Protein AF-A0A328TRH7-F1 (afdb_monomer_lite)

InterPro domains:
  IPR019720 Plasmid stability protein, StbB [PF10784] (2-54)
  IPR038307 StbB superfamily [G3DSA:6.10.290.20] (1-72)

Secondary structure (DSSP, 8-state):
--HHHHHS-HHHHHHHHHHHHHHHHHHHTT-TTHHHHHHHH--TT--HHHHHHHHHHHS-HHHHHHHHHHHHHSPP----------TTHHHHHHHHHHHHS---

Sequence (104 aa):
MDAVLNNTPQGDRGRLQRAAMLSGFALHKIDPRIPFLLSELLTENTTFSETLQVIKAVLPAAQAERLEEIIQTAPPENIPEQHSLQAGAEDETRSNARGIFGTK

Foldseek 3Di:
DDPVLVPDDPVCSVVVVVVLVVVLVVLCVQPVCLSVVVVVQDDPPRDPVNSLVSSLVRHDPVVSVVVVVCVVPDDPDPPPPDDDDDPPVVVVVVVVVCVVVPDD

pLDDT: mean 77.35, std 15.76, range [38.88, 94.5]

Structure (mmCIF, N/CA/C/O backbone):
data_AF-A0A328TRH7-F1
#
_entry.id   AF-A0A328TRH7-F1
#
loop_
_atom_site.group_PDB
_atom_site.id
_atom_site.type_symbol
_atom_site.label_atom_id
_atom_site.label_alt_id
_atom_site.label_comp_id
_atom_site.label_asym_id
_atom_site.label_entity_id
_atom_site.label_seq_id
_atom_site.pdbx_PDB_ins_code
_atom_site.Cartn_x
_atom_site.Cartn_y
_atom_site.Cartn_z
_atom_site.occupancy
_atom_site.B_iso_or_equiv
_atom_site.auth_seq_id
_atom_site.auth_comp_id
_atom_site.auth_asym_id
_atom_site.auth_atom_id
_atom_site.pdbx_PDB_model_num
ATOM 1 N N . MET A 1 1 ? 12.715 -14.842 -8.324 1.00 51.94 1 MET A N 1
ATOM 2 C CA . MET A 1 1 ? 13.119 -13.426 -8.472 1.00 51.94 1 MET A CA 1
ATOM 3 C C . MET A 1 1 ? 12.017 -12.774 -9.282 1.00 51.94 1 MET A C 1
ATOM 5 O O . MET A 1 1 ? 11.704 -13.317 -10.332 1.00 51.94 1 MET A O 1
ATOM 9 N N . ASP A 1 2 ? 11.371 -11.745 -8.740 1.00 68.19 2 ASP A N 1
ATOM 10 C CA . ASP A 1 2 ? 10.129 -11.171 -9.277 1.00 68.19 2 ASP A CA 1
ATOM 11 C C . ASP A 1 2 ? 10.255 -10.793 -10.770 1.00 68.19 2 ASP A C 1
ATOM 13 O O . ASP A 1 2 ? 11.261 -10.205 -11.186 1.00 68.19 2 ASP A O 1
ATOM 17 N N . ALA A 1 3 ? 9.256 -11.156 -11.582 1.00 74.06 3 ALA A N 1
ATOM 18 C CA . ALA A 1 3 ? 9.235 -10.894 -13.021 1.00 74.06 3 ALA A CA 1
ATOM 19 C C . ALA A 1 3 ? 9.345 -9.391 -13.340 1.00 74.06 3 ALA A C 1
ATOM 21 O O . ALA A 1 3 ? 9.996 -9.013 -14.316 1.00 74.06 3 ALA A O 1
ATOM 22 N N . VAL A 1 4 ? 8.812 -8.525 -12.472 1.00 78.31 4 VAL A N 1
ATOM 23 C CA . VAL A 1 4 ? 8.893 -7.063 -12.599 1.00 78.31 4 VAL A CA 1
ATOM 24 C C . VAL A 1 4 ? 10.347 -6.589 -12.543 1.00 78.31 4 VAL A C 1
ATOM 26 O O . VAL A 1 4 ? 10.786 -5.786 -13.367 1.00 78.31 4 VAL A O 1
ATOM 29 N N . LEU A 1 5 ? 11.142 -7.134 -11.619 1.00 76.88 5 LEU A N 1
ATOM 30 C CA . LEU A 1 5 ? 12.564 -6.803 -11.470 1.00 76.88 5 LEU A CA 1
ATOM 31 C C . LEU A 1 5 ? 13.402 -7.254 -12.670 1.00 76.88 5 LEU A C 1
ATOM 33 O O . LEU A 1 5 ? 14.322 -6.545 -13.084 1.00 76.88 5 LEU A O 1
ATOM 37 N N . ASN A 1 6 ? 13.080 -8.416 -13.237 1.00 79.81 6 ASN A N 1
ATOM 38 C CA . ASN A 1 6 ? 13.784 -8.953 -14.401 1.00 79.81 6 ASN A CA 1
ATOM 39 C C . ASN A 1 6 ? 13.475 -8.162 -15.677 1.00 79.81 6 ASN A C 1
ATOM 41 O O . ASN A 1 6 ? 14.384 -7.918 -16.471 1.00 79.81 6 ASN A O 1
ATOM 45 N N . ASN A 1 7 ? 12.233 -7.697 -15.822 1.00 83.56 7 ASN A N 1
ATOM 46 C CA . ASN A 1 7 ? 11.784 -6.896 -16.961 1.00 83.56 7 ASN A CA 1
ATOM 47 C C . ASN A 1 7 ? 12.179 -5.412 -16.855 1.00 83.56 7 ASN A C 1
ATOM 49 O O . ASN A 1 7 ? 12.080 -4.673 -17.831 1.00 83.56 7 ASN A O 1
ATOM 53 N N . THR A 1 8 ? 12.665 -4.966 -15.692 1.00 83.50 8 THR A N 1
ATOM 54 C CA . THR A 1 8 ? 13.139 -3.590 -15.496 1.00 83.50 8 THR A CA 1
ATOM 55 C C . THR A 1 8 ? 14.541 -3.402 -16.101 1.00 83.50 8 THR A C 1
ATOM 57 O O . THR A 1 8 ? 15.444 -4.201 -15.796 1.00 83.50 8 THR A O 1
ATOM 60 N N . PRO A 1 9 ? 14.777 -2.340 -16.904 1.00 87.56 9 PRO A N 1
ATOM 61 C CA . PRO A 1 9 ? 16.101 -1.991 -17.416 1.00 87.56 9 PRO A CA 1
ATOM 62 C C . PRO A 1 9 ? 17.146 -1.927 -16.301 1.00 87.56 9 PRO A C 1
ATOM 64 O O . PRO A 1 9 ? 16.881 -1.408 -15.217 1.00 87.56 9 PRO A O 1
ATOM 67 N N . GLN A 1 10 ? 18.352 -2.440 -16.555 1.00 80.06 10 GLN A N 1
ATOM 68 C CA . GLN A 1 10 ? 19.368 -2.628 -15.512 1.00 80.06 10 GLN A CA 1
ATOM 69 C C . GLN A 1 10 ? 19.692 -1.338 -14.733 1.00 80.06 10 GLN A C 1
ATOM 71 O O . GLN A 1 10 ? 19.865 -1.400 -13.516 1.00 80.06 10 GLN A O 1
ATOM 76 N N . GLY A 1 11 ? 19.714 -0.180 -15.406 1.00 85.25 11 GLY A N 1
ATOM 77 C CA . GLY A 1 11 ? 19.953 1.126 -14.778 1.00 85.25 11 GLY A CA 1
ATOM 78 C C . GLY A 1 11 ? 18.849 1.585 -13.815 1.00 85.25 11 GLY A C 1
ATOM 79 O O . GLY A 1 11 ? 19.127 2.333 -12.881 1.00 85.25 11 GLY A O 1
ATOM 80 N N . ASP A 1 12 ? 17.621 1.089 -13.978 1.00 87.12 12 ASP A N 1
ATOM 81 C CA . ASP A 1 12 ? 16.460 1.497 -13.180 1.00 87.12 12 ASP A CA 1
ATOM 82 C C . ASP A 1 12 ? 16.123 0.523 -12.046 1.00 87.12 12 ASP A C 1
ATOM 84 O O . ASP A 1 12 ? 15.384 0.876 -11.126 1.00 87.12 12 ASP A O 1
ATOM 88 N N . ARG A 1 13 ? 16.711 -0.681 -12.034 1.00 88.56 13 ARG A N 1
ATOM 89 C CA . ARG A 1 13 ? 16.450 -1.698 -10.997 1.00 88.56 13 ARG A CA 1
ATOM 90 C C . ARG A 1 13 ? 16.714 -1.181 -9.586 1.00 88.56 13 ARG A C 1
ATOM 92 O O . ARG A 1 13 ? 15.893 -1.387 -8.699 1.00 88.56 13 ARG A O 1
ATOM 99 N N . GLY A 1 14 ? 17.823 -0.468 -9.380 1.00 89.69 14 GLY A N 1
ATOM 100 C CA . GLY A 1 14 ? 18.147 0.115 -8.073 1.00 89.69 14 GLY A CA 1
ATOM 101 C C . GLY A 1 14 ? 17.135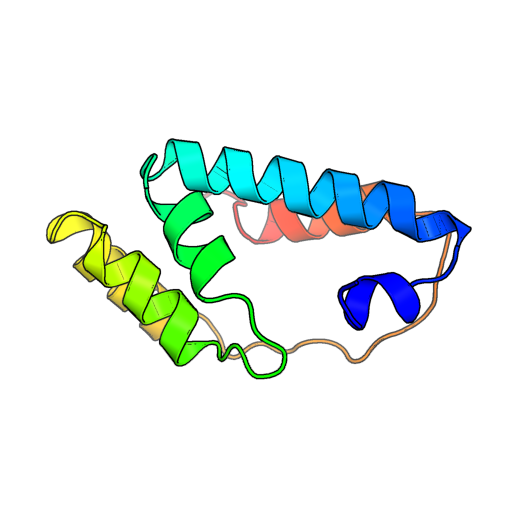 1.180 -7.634 1.00 89.69 14 GLY A C 1
ATOM 102 O O . GLY A 1 14 ? 16.783 1.259 -6.456 1.00 89.69 14 GLY A O 1
ATOM 103 N N . ARG A 1 15 ? 16.606 1.960 -8.586 1.00 88.94 15 ARG A N 1
ATOM 104 C CA . ARG A 1 15 ? 15.556 2.957 -8.327 1.00 88.94 15 AR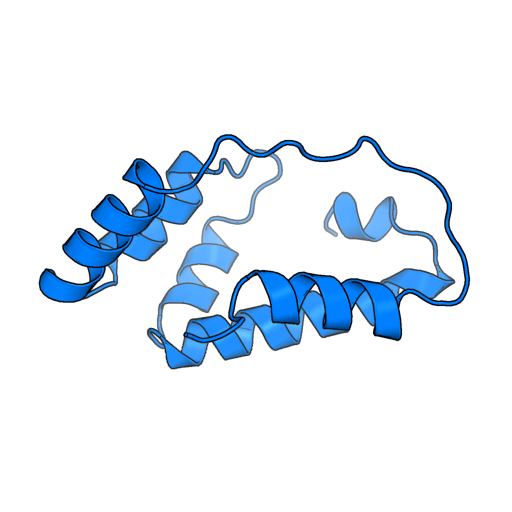G A CA 1
ATOM 105 C C . ARG A 1 15 ? 14.244 2.276 -7.946 1.00 88.94 15 ARG A C 1
ATOM 107 O O . ARG A 1 15 ? 13.641 2.661 -6.947 1.00 88.94 15 ARG A O 1
ATOM 114 N N . LEU A 1 16 ? 13.855 1.232 -8.681 1.00 89.88 16 LEU A N 1
ATOM 115 C CA . LEU A 1 16 ? 12.665 0.431 -8.395 1.00 89.88 16 LEU A CA 1
ATOM 116 C C . LEU A 1 16 ? 12.738 -0.219 -7.007 1.00 89.88 16 LEU A C 1
ATOM 118 O O . LEU A 1 16 ? 11.805 -0.093 -6.221 1.00 89.88 16 LEU A O 1
ATOM 122 N N . GLN A 1 17 ? 13.861 -0.857 -6.669 1.00 90.38 17 GLN A N 1
ATOM 123 C CA . GLN A 1 17 ? 14.055 -1.486 -5.357 1.00 90.38 17 GLN A CA 1
ATOM 124 C C . GLN A 1 17 ? 13.963 -0.470 -4.218 1.00 90.38 17 GLN A C 1
ATOM 126 O O . GLN A 1 17 ? 13.310 -0.725 -3.205 1.00 90.38 17 GLN A O 1
ATOM 131 N N . ARG A 1 18 ? 14.570 0.711 -4.393 1.00 92.12 18 ARG A N 1
ATOM 132 C CA . ARG A 1 18 ? 14.475 1.797 -3.414 1.00 92.12 18 ARG A CA 1
ATOM 133 C C . ARG A 1 18 ? 13.034 2.278 -3.247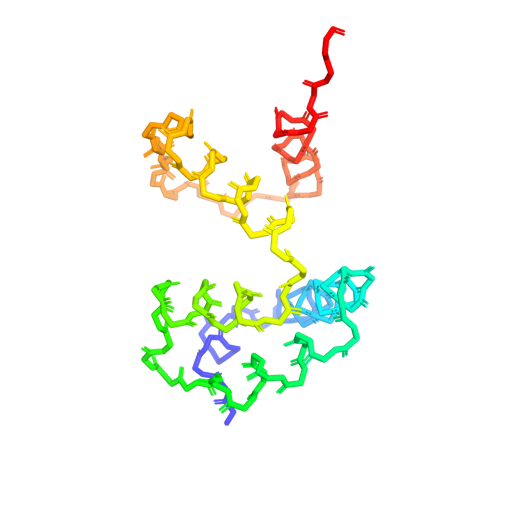 1.00 92.12 18 ARG A C 1
ATOM 135 O O . ARG A 1 18 ? 12.603 2.482 -2.116 1.00 92.12 18 ARG A O 1
ATOM 142 N N . ALA A 1 19 ? 12.295 2.454 -4.342 1.00 91.88 19 ALA A N 1
ATOM 143 C CA . ALA A 1 19 ? 10.892 2.854 -4.296 1.00 91.88 19 ALA A CA 1
ATOM 144 C C . ALA A 1 19 ? 10.030 1.804 -3.578 1.00 91.88 19 ALA A C 1
ATOM 146 O O . ALA A 1 19 ? 9.290 2.155 -2.660 1.00 91.88 19 ALA A O 1
ATOM 147 N N . ALA A 1 20 ? 10.198 0.521 -3.914 1.00 91.19 20 ALA A N 1
ATOM 148 C CA . ALA A 1 20 ? 9.507 -0.583 -3.253 1.00 91.19 20 ALA A CA 1
ATOM 149 C C . ALA A 1 20 ? 9.779 -0.589 -1.737 1.00 91.19 20 ALA A C 1
ATOM 151 O O . ALA A 1 20 ? 8.843 -0.596 -0.939 1.00 91.19 20 ALA A O 1
ATOM 152 N N . MET A 1 21 ? 11.042 -0.457 -1.321 1.00 92.56 21 MET A N 1
ATOM 153 C CA . MET A 1 21 ? 11.420 -0.393 0.096 1.00 92.56 21 MET A CA 1
ATOM 154 C C . MET A 1 21 ? 10.802 0.814 0.822 1.00 92.56 21 MET A C 1
ATOM 156 O O . MET A 1 21 ? 10.221 0.665 1.897 1.00 92.56 21 MET A O 1
ATOM 160 N N . LEU A 1 22 ? 10.895 2.014 0.239 1.00 94.50 22 LEU A N 1
ATOM 161 C CA . LEU A 1 22 ? 10.334 3.228 0.839 1.00 94.50 22 LEU A CA 1
ATOM 162 C C . LEU A 1 22 ? 8.805 3.176 0.926 1.00 94.50 22 LEU A C 1
ATOM 164 O O . LEU A 1 22 ? 8.244 3.631 1.922 1.00 94.50 22 LEU A O 1
ATOM 168 N N . SER A 1 23 ? 8.137 2.594 -0.073 1.00 92.25 23 SER A N 1
ATOM 169 C CA . SER A 1 23 ? 6.688 2.382 -0.045 1.00 92.25 23 SER A CA 1
ATOM 170 C C . SER A 1 23 ? 6.282 1.425 1.079 1.00 92.25 23 SER A C 1
ATOM 172 O O . SER A 1 23 ? 5.369 1.739 1.840 1.00 92.25 23 SER A O 1
ATOM 174 N N . GLY A 1 24 ? 7.036 0.339 1.287 1.00 92.81 24 GLY A N 1
ATOM 175 C CA . GLY A 1 24 ? 6.849 -0.559 2.425 1.00 92.81 24 GLY A CA 1
ATOM 176 C C . GLY A 1 24 ? 6.962 0.173 3.765 1.00 92.81 24 GLY A C 1
ATOM 177 O O . GLY A 1 24 ? 6.117 -0.009 4.637 1.00 92.81 24 GLY A O 1
ATOM 178 N N . PHE A 1 25 ? 7.935 1.077 3.922 1.00 94.38 25 PHE A N 1
ATOM 179 C CA . PHE A 1 25 ? 8.031 1.904 5.132 1.00 94.38 25 PHE A CA 1
ATOM 180 C C . PHE A 1 25 ? 6.899 2.921 5.277 1.00 94.38 25 PHE A C 1
ATOM 182 O O . PHE A 1 25 ? 6.470 3.192 6.398 1.00 94.38 25 PHE A O 1
ATOM 189 N N . ALA A 1 26 ? 6.409 3.495 4.180 1.00 93.38 26 ALA A N 1
ATOM 190 C CA . ALA A 1 26 ? 5.248 4.375 4.224 1.00 93.38 26 ALA A CA 1
ATOM 191 C C . ALA A 1 26 ? 4.003 3.612 4.703 1.00 93.38 26 ALA A C 1
ATOM 193 O O . ALA A 1 26 ? 3.312 4.085 5.602 1.00 93.38 26 ALA A O 1
ATOM 194 N N . LEU A 1 27 ? 3.777 2.401 4.186 1.00 91.62 27 LEU A N 1
ATOM 195 C CA . LEU A 1 27 ? 2.696 1.515 4.624 1.00 91.62 27 LEU A CA 1
ATOM 196 C C . LEU A 1 27 ? 2.862 1.078 6.085 1.00 91.62 27 LEU A C 1
ATOM 198 O O . LEU A 1 27 ? 1.887 1.051 6.829 1.00 91.62 27 LEU A O 1
ATOM 202 N N . HIS A 1 28 ? 4.098 0.831 6.529 1.00 92.00 28 HIS A N 1
ATOM 203 C CA . HIS A 1 28 ? 4.401 0.505 7.925 1.00 92.00 28 HIS A CA 1
ATOM 204 C C . HIS A 1 28 ? 3.983 1.616 8.902 1.00 92.00 28 HIS A C 1
ATOM 206 O O . HIS A 1 28 ? 3.620 1.331 10.040 1.00 92.00 28 HIS A O 1
ATOM 212 N N . LYS A 1 29 ? 4.022 2.888 8.474 1.00 91.38 29 LYS A N 1
ATOM 213 C CA . LYS A 1 29 ? 3.549 4.022 9.289 1.00 91.38 29 LYS A CA 1
ATOM 214 C C . LYS A 1 29 ? 2.027 4.067 9.434 1.00 91.38 29 LYS A C 1
ATOM 216 O O . LYS A 1 29 ? 1.552 4.726 10.354 1.00 91.38 29 LYS A O 1
ATOM 221 N N . ILE A 1 30 ? 1.286 3.422 8.532 1.00 89.69 30 ILE A N 1
ATOM 222 C CA . ILE A 1 30 ? -0.175 3.311 8.608 1.00 89.69 30 ILE A CA 1
ATOM 223 C C . ILE A 1 30 ? -0.534 2.202 9.601 1.00 89.69 30 ILE A C 1
ATOM 225 O O . ILE A 1 30 ? -1.210 2.460 10.592 1.00 89.69 30 ILE A O 1
ATOM 229 N N . ASP A 1 31 ? -0.026 0.991 9.367 1.00 91.00 31 ASP A N 1
ATOM 230 C CA . ASP A 1 31 ? -0.071 -0.117 10.322 1.00 91.00 31 ASP A CA 1
ATOM 231 C C . ASP A 1 31 ? 1.160 -1.017 10.109 1.00 91.00 31 ASP A C 1
ATOM 233 O O . ASP A 1 31 ? 1.479 -1.375 8.966 1.00 91.00 31 ASP A O 1
ATOM 237 N N . PRO A 1 32 ? 1.859 -1.418 11.186 1.00 91.75 32 PRO A N 1
ATOM 238 C CA . PRO A 1 32 ? 3.107 -2.163 11.081 1.00 91.75 32 PRO A CA 1
ATOM 239 C C . PRO A 1 32 ? 2.965 -3.541 10.419 1.00 91.75 32 PRO A C 1
ATOM 241 O O . PRO A 1 32 ? 3.965 -4.076 9.941 1.00 91.75 32 PRO A O 1
ATOM 244 N N . ARG A 1 33 ? 1.758 -4.119 10.378 1.00 93.12 33 ARG A N 1
ATOM 245 C CA . ARG A 1 33 ? 1.474 -5.454 9.826 1.00 93.12 33 ARG A CA 1
ATOM 246 C C . ARG A 1 33 ? 1.303 -5.448 8.307 1.00 93.12 33 ARG A C 1
ATOM 248 O O . ARG A 1 33 ? 1.572 -6.468 7.677 1.00 93.12 33 ARG A O 1
ATOM 255 N N . ILE A 1 34 ? 0.886 -4.322 7.714 1.00 92.88 34 ILE A N 1
ATOM 256 C CA . ILE A 1 34 ? 0.554 -4.226 6.279 1.00 92.88 34 ILE A CA 1
ATOM 257 C C . ILE A 1 34 ? 1.705 -4.695 5.374 1.00 92.88 34 ILE A C 1
ATOM 259 O O . ILE A 1 34 ? 1.446 -5.532 4.510 1.00 92.88 34 ILE A O 1
ATOM 263 N N . PRO A 1 35 ? 2.964 -4.237 5.544 1.00 92.75 35 PRO A N 1
ATOM 264 C CA . PRO A 1 35 ? 4.046 -4.633 4.642 1.00 92.75 35 PRO A CA 1
ATOM 265 C C . PRO A 1 35 ? 4.306 -6.141 4.643 1.00 92.75 35 PRO A C 1
ATOM 267 O O . PRO A 1 35 ? 4.563 -6.706 3.587 1.00 92.75 35 PRO A O 1
ATOM 270 N N . PHE A 1 36 ? 4.197 -6.785 5.809 1.00 91.56 36 PHE A N 1
ATOM 271 C CA . PHE A 1 36 ? 4.399 -8.227 5.950 1.00 91.56 36 PHE A CA 1
ATOM 272 C C . PHE A 1 36 ? 3.261 -9.024 5.305 1.00 91.56 36 PHE A C 1
ATOM 274 O O . PHE A 1 36 ? 3.501 -10.000 4.606 1.00 91.56 36 PHE A O 1
ATOM 281 N N . LEU A 1 37 ? 2.011 -8.594 5.492 1.00 91.50 37 LEU A N 1
ATOM 282 C CA . LEU A 1 37 ? 0.863 -9.267 4.879 1.00 91.50 37 LEU A CA 1
ATOM 283 C C . LEU A 1 37 ? 0.868 -9.123 3.355 1.00 91.50 37 LEU A C 1
ATOM 285 O O . LEU A 1 37 ? 0.601 -10.088 2.644 1.00 91.50 37 LEU A O 1
ATOM 289 N N . LEU A 1 38 ? 1.214 -7.938 2.850 1.00 90.44 38 LEU A N 1
ATOM 290 C CA . LEU A 1 38 ? 1.343 -7.717 1.413 1.00 90.44 38 LEU A CA 1
ATOM 291 C C . LEU A 1 38 ? 2.518 -8.493 0.813 1.00 90.44 38 LEU A C 1
ATOM 293 O O . LEU A 1 38 ? 2.393 -8.956 -0.314 1.00 90.44 38 LEU A O 1
ATOM 297 N N . SER A 1 39 ? 3.628 -8.676 1.539 1.00 90.06 39 SER A N 1
ATOM 298 C CA . SER A 1 39 ? 4.738 -9.496 1.040 1.00 90.06 39 SER A CA 1
ATOM 299 C C . SER A 1 39 ? 4.392 -10.981 0.947 1.00 90.06 39 SER A C 1
ATOM 301 O O . SER A 1 39 ? 4.867 -11.635 0.028 1.00 90.06 39 SER A O 1
ATOM 303 N N . GLU A 1 40 ? 3.554 -11.504 1.848 1.00 88.44 40 GLU A N 1
ATOM 304 C CA . GLU A 1 40 ? 3.055 -12.888 1.759 1.00 88.44 40 GLU A CA 1
ATOM 305 C C . GLU A 1 40 ? 2.025 -13.058 0.632 1.00 88.44 40 GLU A C 1
ATOM 307 O O . GLU A 1 40 ? 1.965 -14.105 -0.007 1.00 88.44 40 GLU A O 1
ATOM 312 N N . LEU A 1 41 ? 1.221 -12.021 0.367 1.00 86.88 41 LEU A N 1
ATOM 313 C CA . LEU A 1 41 ? 0.259 -12.008 -0.737 1.00 86.88 41 LEU A CA 1
ATOM 314 C C . LEU A 1 41 ? 0.937 -11.838 -2.108 1.00 86.88 41 LEU A C 1
ATOM 316 O O . LEU A 1 41 ? 0.345 -12.211 -3.122 1.00 86.88 41 LEU A O 1
ATOM 320 N N . LEU A 1 42 ? 2.149 -11.269 -2.147 1.00 82.44 42 LEU A N 1
ATOM 321 C CA . LEU A 1 42 ? 2.859 -10.920 -3.376 1.00 82.44 42 LEU A CA 1
ATOM 322 C C . LEU A 1 42 ? 3.196 -12.172 -4.197 1.00 82.44 42 LEU A C 1
ATOM 324 O O . LEU A 1 42 ? 4.230 -12.819 -4.037 1.00 82.44 42 LEU A O 1
ATOM 328 N N . THR A 1 43 ? 2.299 -12.475 -5.122 1.00 81.50 43 THR A N 1
ATOM 329 C CA . THR A 1 43 ? 2.405 -13.518 -6.139 1.00 81.50 43 THR A CA 1
ATOM 330 C C . THR A 1 43 ? 2.299 -12.897 -7.534 1.00 81.50 43 THR A C 1
ATOM 332 O O . THR A 1 43 ? 1.940 -11.726 -7.682 1.00 81.50 43 THR A O 1
ATOM 335 N N . GLU A 1 44 ? 2.567 -13.681 -8.583 1.00 69.56 44 GLU A N 1
ATOM 336 C CA . GLU A 1 44 ? 2.512 -13.217 -9.982 1.00 69.56 44 GLU A CA 1
ATOM 337 C C . GLU A 1 44 ? 1.132 -12.677 -10.406 1.00 69.56 44 GLU A C 1
ATOM 339 O O . GLU A 1 44 ? 1.050 -11.904 -11.355 1.00 69.56 44 GLU A O 1
ATOM 344 N N . ASN A 1 45 ? 0.063 -13.037 -9.685 1.00 75.06 45 ASN A N 1
ATOM 345 C CA . ASN A 1 45 ? -1.318 -12.658 -9.995 1.00 75.06 45 ASN A CA 1
ATOM 346 C C . ASN A 1 45 ? -1.950 -11.742 -8.939 1.00 75.06 45 ASN A C 1
ATOM 348 O O . ASN A 1 45 ? -3.172 -11.664 -8.864 1.00 75.06 45 ASN A O 1
ATOM 352 N N . THR A 1 46 ? -1.144 -11.072 -8.113 1.00 81.06 46 THR A N 1
ATOM 353 C CA . THR A 1 46 ? -1.661 -10.199 -7.049 1.00 81.06 46 THR A CA 1
ATOM 354 C C . THR A 1 46 ? -2.593 -9.134 -7.628 1.00 81.06 46 THR A C 1
ATOM 356 O O . THR A 1 46 ? -2.165 -8.283 -8.410 1.00 81.06 46 THR A O 1
ATOM 359 N N . THR A 1 47 ? -3.869 -9.162 -7.240 1.00 86.31 47 THR A N 1
ATOM 360 C CA . THR A 1 47 ? -4.874 -8.238 -7.777 1.00 86.31 47 THR A CA 1
ATOM 361 C C . THR A 1 47 ? -5.072 -7.007 -6.897 1.00 86.31 47 THR A C 1
ATOM 363 O O . THR A 1 47 ? -4.885 -7.020 -5.677 1.00 86.31 47 THR A O 1
ATOM 366 N N . PHE A 1 48 ? -5.548 -5.923 -7.513 1.00 85.56 48 PHE A N 1
ATOM 367 C CA . PHE A 1 48 ? -5.977 -4.719 -6.799 1.00 85.56 48 PHE A CA 1
ATOM 368 C C . PHE A 1 48 ? -6.998 -5.027 -5.689 1.00 85.56 48 PHE A C 1
ATOM 370 O O . PHE A 1 48 ? -6.871 -4.527 -4.574 1.00 85.56 48 PHE A O 1
ATOM 377 N N . SER A 1 49 ? -7.971 -5.905 -5.959 1.00 86.06 49 SER A N 1
ATOM 378 C CA . SER A 1 49 ? -8.997 -6.271 -4.974 1.00 86.06 49 SER A CA 1
ATOM 379 C C . SER A 1 49 ? -8.394 -6.953 -3.746 1.00 86.06 49 SER A C 1
ATOM 381 O O . SER A 1 49 ? -8.735 -6.596 -2.620 1.00 86.06 49 SER A O 1
ATOM 383 N N . GLU A 1 50 ? -7.481 -7.907 -3.944 1.00 87.00 50 GLU A N 1
ATOM 384 C CA . GLU A 1 50 ? -6.844 -8.632 -2.839 1.00 87.00 50 GLU A CA 1
ATOM 385 C C . GLU A 1 50 ? -5.963 -7.705 -1.995 1.00 87.00 50 GLU A C 1
ATOM 387 O O . GLU A 1 50 ? -6.049 -7.726 -0.766 1.00 87.00 50 GLU A O 1
ATOM 392 N N . THR A 1 51 ? -5.173 -6.834 -2.634 1.00 89.56 51 THR A N 1
ATOM 393 C CA . THR A 1 51 ? -4.338 -5.863 -1.904 1.00 89.56 51 THR A CA 1
ATOM 394 C C . THR A 1 51 ? -5.176 -4.907 -1.055 1.00 89.56 51 THR A C 1
ATOM 396 O O . THR A 1 51 ? -4.875 -4.712 0.125 1.00 89.56 51 THR A O 1
ATOM 399 N N . LEU A 1 52 ? -6.265 -4.354 -1.604 1.00 89.31 52 LEU A N 1
ATOM 400 C CA . LEU A 1 52 ? -7.160 -3.480 -0.848 1.00 89.31 52 LEU A CA 1
ATOM 401 C C . LEU A 1 52 ? -7.876 -4.211 0.283 1.00 89.31 52 LEU A C 1
ATOM 403 O O . LEU A 1 52 ? -8.059 -3.635 1.354 1.00 89.31 52 LEU A O 1
ATOM 407 N N . GLN A 1 53 ? -8.278 -5.462 0.073 1.00 89.00 53 GLN A N 1
ATOM 408 C CA . GLN A 1 53 ? -8.938 -6.251 1.105 1.00 89.00 53 GLN A CA 1
ATOM 409 C C . GLN A 1 53 ? -7.999 -6.539 2.282 1.00 89.00 53 GLN A C 1
ATOM 411 O O . GLN A 1 53 ? -8.420 -6.410 3.432 1.00 89.00 53 GLN A O 1
ATOM 416 N N . VAL A 1 54 ? -6.723 -6.842 2.017 1.00 90.00 54 VAL A N 1
ATOM 417 C CA . VAL A 1 54 ? -5.703 -6.983 3.068 1.00 90.00 54 VAL A CA 1
ATOM 418 C C . VAL A 1 54 ? -5.525 -5.677 3.832 1.00 90.00 54 VAL A C 1
ATOM 420 O O . VAL A 1 54 ? -5.542 -5.686 5.060 1.00 90.00 54 VAL A O 1
ATOM 423 N N . ILE A 1 55 ? -5.409 -4.546 3.131 1.00 90.00 55 ILE A N 1
ATOM 424 C CA . ILE A 1 55 ? -5.268 -3.239 3.783 1.00 90.00 55 ILE A CA 1
ATOM 425 C C . ILE A 1 55 ? -6.497 -2.956 4.661 1.00 90.00 55 ILE A C 1
ATOM 427 O O . ILE A 1 55 ? -6.344 -2.692 5.852 1.00 90.00 55 ILE A O 1
ATOM 431 N N . LYS A 1 56 ? -7.717 -3.104 4.129 1.00 88.88 56 LYS A N 1
ATOM 432 C CA . LYS A 1 56 ? -8.970 -2.911 4.880 1.00 88.88 56 LYS A CA 1
ATOM 433 C C . LYS A 1 56 ? -9.067 -3.787 6.127 1.00 88.88 56 LYS A C 1
ATOM 435 O O . LYS A 1 56 ? -9.495 -3.298 7.164 1.00 88.88 56 LYS A O 1
ATOM 440 N N . ALA A 1 57 ? -8.664 -5.055 6.041 1.00 88.00 57 ALA A N 1
ATOM 441 C CA . ALA A 1 57 ? -8.751 -6.000 7.157 1.00 88.00 57 ALA A CA 1
ATOM 442 C C . ALA A 1 57 ? -7.860 -5.618 8.351 1.00 88.00 57 ALA A C 1
ATOM 444 O O . ALA A 1 57 ? -8.101 -6.049 9.479 1.00 88.00 57 ALA A O 1
ATOM 445 N N . VAL A 1 58 ? -6.811 -4.836 8.103 1.00 89.88 58 VAL A N 1
ATOM 446 C CA . VAL A 1 58 ? -5.823 -4.441 9.109 1.00 89.88 58 VAL A CA 1
ATOM 447 C C . VAL A 1 58 ? -6.164 -3.078 9.718 1.00 89.88 58 VAL A C 1
ATOM 449 O O . VAL A 1 58 ? -5.854 -2.838 10.887 1.00 89.88 58 VAL A O 1
ATOM 452 N N . LEU A 1 59 ? -6.824 -2.206 8.950 1.00 87.88 59 LEU A N 1
ATOM 453 C CA . LEU A 1 59 ? -7.196 -0.862 9.378 1.00 87.88 59 LEU A CA 1
ATOM 454 C C . LEU A 1 59 ? -8.309 -0.865 10.447 1.00 87.88 59 LEU A C 1
ATOM 456 O O . LEU A 1 59 ? -9.224 -1.688 10.406 1.00 87.88 59 LEU A O 1
ATOM 460 N N . PRO A 1 60 ? -8.302 0.105 11.379 1.00 86.62 60 PRO A N 1
ATOM 461 C CA . PRO A 1 60 ? -9.450 0.375 12.244 1.00 86.62 60 PRO A CA 1
ATOM 462 C C . PRO A 1 60 ? -10.700 0.754 11.435 1.00 86.62 60 PRO A C 1
ATOM 464 O O . PRO A 1 60 ? -10.583 1.406 10.398 1.00 86.62 60 PRO A O 1
ATOM 467 N N . ALA A 1 61 ? -11.897 0.452 11.954 1.00 81.69 61 ALA A N 1
ATOM 468 C CA . ALA A 1 61 ? -13.176 0.682 11.263 1.00 81.69 61 ALA A CA 1
ATOM 469 C C . ALA A 1 61 ? -13.326 2.107 10.687 1.00 81.69 61 ALA A C 1
ATOM 471 O O . ALA A 1 61 ? -13.597 2.266 9.503 1.00 81.69 61 ALA A O 1
ATOM 472 N N . ALA A 1 62 ? -13.014 3.139 11.478 1.00 81.69 62 ALA A N 1
ATOM 473 C CA . ALA A 1 62 ? -13.086 4.536 11.034 1.00 81.69 62 ALA A CA 1
ATOM 474 C C . ALA A 1 62 ? -12.134 4.875 9.864 1.00 81.69 62 ALA A C 1
ATOM 476 O O . ALA A 1 62 ? -12.384 5.800 9.094 1.00 81.69 62 ALA A O 1
ATOM 477 N N . GLN A 1 63 ? -11.012 4.161 9.734 1.00 84.56 63 GLN A N 1
ATOM 478 C CA . GLN A 1 63 ? -10.073 4.343 8.622 1.00 84.56 63 GLN A CA 1
ATOM 479 C C . GLN A 1 63 ? -10.479 3.510 7.402 1.00 84.56 63 GLN A C 1
ATOM 481 O O . GLN A 1 63 ? -10.265 3.950 6.275 1.00 84.56 63 GLN A O 1
ATOM 486 N N . ALA A 1 64 ? -11.090 2.343 7.618 1.00 83.69 64 ALA A N 1
ATOM 487 C CA . ALA A 1 64 ? -11.650 1.520 6.552 1.00 83.69 64 ALA A CA 1
ATOM 488 C C . ALA A 1 64 ? -12.831 2.219 5.853 1.00 83.69 64 ALA A C 1
ATOM 490 O O . ALA A 1 64 ? -12.864 2.254 4.626 1.00 83.69 64 ALA A O 1
ATOM 491 N N . GLU A 1 65 ? -13.730 2.855 6.610 1.00 84.31 65 GLU A N 1
ATOM 492 C CA . GLU A 1 65 ? -14.830 3.673 6.068 1.00 84.31 65 GLU A CA 1
ATOM 493 C C . GLU A 1 65 ? -14.296 4.839 5.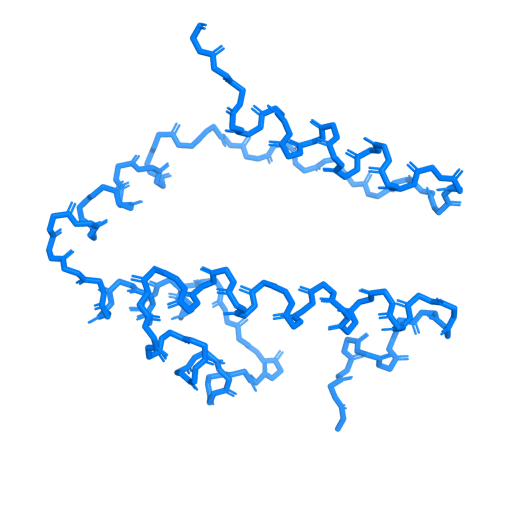225 1.00 84.31 65 GLU A C 1
ATOM 495 O O . GLU A 1 65 ? -14.707 5.037 4.083 1.00 84.31 65 GLU A O 1
ATOM 500 N N . ARG A 1 66 ? -13.283 5.555 5.731 1.00 84.94 66 ARG A N 1
ATOM 501 C CA . ARG A 1 66 ? -12.624 6.630 4.975 1.00 84.94 66 ARG A CA 1
ATOM 502 C C . ARG A 1 66 ? -11.980 6.125 3.680 1.00 84.94 66 ARG A C 1
ATOM 504 O O . ARG A 1 66 ? -12.007 6.826 2.672 1.00 84.94 66 ARG A O 1
ATOM 511 N N . LEU A 1 67 ? -11.376 4.936 3.689 1.00 84.06 67 LEU A N 1
ATOM 512 C CA . LEU A 1 67 ? -10.807 4.337 2.480 1.00 84.06 67 LEU A CA 1
ATOM 513 C C . LEU A 1 67 ? -11.897 4.064 1.431 1.00 84.06 67 LEU A C 1
ATOM 515 O O . LEU A 1 67 ? -11.664 4.265 0.243 1.00 84.06 67 LEU A O 1
ATOM 519 N N . GLU A 1 68 ? -13.088 3.646 1.855 1.00 83.75 68 GLU A N 1
ATOM 520 C CA . GLU A 1 68 ? -14.229 3.434 0.959 1.00 83.75 68 GLU A CA 1
ATOM 521 C C . GLU A 1 68 ? -14.751 4.733 0.353 1.00 83.75 68 GLU A C 1
ATOM 523 O O . GLU A 1 68 ? -14.981 4.781 -0.855 1.00 83.75 68 GLU A O 1
ATOM 528 N N . GLU A 1 69 ? -14.856 5.796 1.152 1.00 85.06 69 GLU A N 1
ATOM 529 C CA . GLU A 1 69 ? -15.207 7.131 0.657 1.00 85.06 69 GLU A CA 1
ATOM 530 C C . GLU A 1 69 ? -14.203 7.620 -0.395 1.00 85.06 69 GLU A C 1
ATOM 532 O O . GLU A 1 69 ? -14.600 8.122 -1.448 1.00 85.06 69 GLU A O 1
ATOM 537 N N . ILE A 1 70 ? -12.900 7.431 -0.158 1.00 84.12 70 ILE A N 1
ATOM 538 C CA . ILE A 1 70 ? -11.849 7.825 -1.108 1.00 84.12 70 ILE A CA 1
ATOM 539 C C . ILE A 1 70 ? -11.992 7.062 -2.430 1.00 84.12 70 ILE A C 1
ATOM 541 O O . ILE A 1 70 ? -11.914 7.669 -3.493 1.00 84.12 70 ILE A O 1
ATOM 545 N N . ILE A 1 71 ? -12.238 5.750 -2.381 1.00 82.75 71 ILE A N 1
ATOM 546 C CA . ILE A 1 71 ? -12.399 4.925 -3.589 1.00 82.75 71 ILE A CA 1
ATOM 547 C C . ILE A 1 71 ? -13.642 5.349 -4.386 1.00 82.75 71 ILE A C 1
ATOM 549 O O . ILE A 1 71 ? -13.595 5.392 -5.611 1.00 82.75 71 ILE A O 1
ATOM 553 N N . GLN A 1 72 ? -14.746 5.678 -3.711 1.00 81.62 72 GLN A N 1
ATOM 554 C CA . GLN A 1 72 ? -16.000 6.080 -4.364 1.00 81.62 72 GLN A CA 1
ATOM 555 C C . GLN A 1 72 ? -15.963 7.497 -4.947 1.00 81.62 72 GLN A C 1
ATOM 557 O O . GLN A 1 72 ? -16.693 7.793 -5.891 1.00 81.62 72 GLN A O 1
ATOM 562 N N . THR A 1 73 ? -15.146 8.380 -4.372 1.00 77.94 73 THR A N 1
ATOM 563 C CA . THR A 1 73 ? -15.038 9.788 -4.786 1.00 77.94 73 THR A CA 1
ATOM 564 C C . THR A 1 73 ? -13.858 10.056 -5.716 1.00 77.94 73 THR A C 1
ATOM 566 O O . THR A 1 73 ? -13.746 11.161 -6.253 1.00 77.94 73 THR A O 1
ATOM 569 N N . ALA A 1 74 ? -12.995 9.061 -5.940 1.00 69.50 74 ALA A N 1
ATOM 570 C CA . ALA A 1 74 ? -11.897 9.164 -6.884 1.00 69.50 74 ALA A CA 1
ATOM 571 C C . ALA A 1 74 ? -12.439 9.387 -8.313 1.00 69.50 74 ALA A C 1
ATOM 573 O O . ALA A 1 74 ? -13.273 8.606 -8.783 1.00 69.50 74 ALA A O 1
ATOM 574 N N . PRO A 1 75 ? -11.996 10.441 -9.025 1.00 64.00 75 PRO A N 1
ATOM 575 C CA . PRO A 1 75 ? -12.339 10.614 -10.430 1.00 64.00 75 PRO A CA 1
ATOM 576 C C . PRO A 1 75 ? -11.812 9.420 -11.247 1.00 64.00 75 PRO A C 1
ATOM 578 O O . PRO A 1 75 ? -10.777 8.856 -10.886 1.00 64.00 75 PRO A O 1
ATOM 581 N N . PRO A 1 76 ? -12.487 9.029 -12.345 1.00 57.56 76 PRO A N 1
ATOM 582 C CA . PRO A 1 76 ? -12.007 7.954 -13.206 1.00 57.56 76 PRO A CA 1
ATOM 583 C C . PRO A 1 76 ? -10.591 8.287 -13.691 1.00 57.56 76 PRO A C 1
ATOM 585 O O . PRO A 1 76 ? -10.359 9.364 -14.245 1.00 57.56 76 PRO A O 1
ATOM 588 N N . GLU A 1 77 ? -9.638 7.387 -13.441 1.00 56.00 77 GLU A N 1
ATOM 589 C CA . GLU A 1 77 ? -8.248 7.560 -13.855 1.00 56.00 77 GLU A CA 1
ATOM 590 C C . GLU A 1 77 ? -8.167 7.684 -15.386 1.00 56.00 77 GLU A C 1
ATOM 592 O O . GLU A 1 77 ? -8.295 6.705 -16.117 1.00 56.00 77 GLU A O 1
ATOM 597 N N . ASN A 1 78 ? -7.891 8.890 -15.886 1.00 46.50 78 ASN A N 1
ATOM 598 C CA . ASN A 1 78 ? -7.223 9.055 -17.173 1.00 46.50 78 ASN A CA 1
ATOM 599 C C . ASN A 1 78 ? -5.746 8.728 -16.928 1.00 46.50 78 ASN A C 1
ATOM 601 O O . ASN A 1 78 ? -4.959 9.634 -16.667 1.00 46.50 78 ASN A O 1
ATOM 605 N N . ILE A 1 79 ? -5.376 7.444 -16.936 1.00 48.28 79 ILE A N 1
ATOM 606 C CA . ILE A 1 79 ? -3.965 7.043 -16.978 1.00 48.28 79 ILE A CA 1
ATOM 607 C C . ILE A 1 79 ? -3.484 7.361 -18.398 1.00 48.28 79 ILE A C 1
ATOM 609 O O . ILE A 1 79 ? -3.936 6.700 -19.335 1.00 48.28 79 ILE A O 1
ATOM 613 N N . PRO A 1 80 ? -2.619 8.368 -18.621 1.00 40.12 80 PRO A N 1
ATOM 614 C CA . PRO A 1 80 ? -2.047 8.568 -19.939 1.00 40.12 80 PRO A CA 1
ATOM 615 C C . PRO A 1 80 ? -1.161 7.357 -20.228 1.00 40.12 80 PRO A C 1
ATOM 617 O O . PRO A 1 80 ? -0.230 7.069 -19.470 1.00 40.12 80 PRO A O 1
ATOM 620 N N . GLU A 1 81 ? -1.474 6.629 -21.300 1.00 42.91 81 GLU A N 1
ATOM 621 C CA . GLU A 1 81 ? -0.594 5.589 -21.813 1.00 42.91 81 GLU A CA 1
ATOM 622 C C . GLU A 1 81 ? 0.809 6.166 -22.043 1.00 42.91 81 GLU A C 1
ATOM 624 O O . GLU A 1 81 ? 1.001 7.304 -22.472 1.00 42.91 81 GLU A O 1
ATOM 629 N N . GLN A 1 82 ? 1.788 5.353 -21.670 1.00 50.66 82 GLN A N 1
ATOM 630 C CA . GLN A 1 82 ? 3.206 5.651 -21.555 1.00 50.66 82 GLN A CA 1
ATOM 631 C C . GLN A 1 82 ? 3.753 6.490 -22.719 1.00 50.66 82 GLN A C 1
ATOM 633 O O . GLN A 1 82 ? 3.680 6.077 -23.873 1.00 50.66 82 GLN A O 1
ATOM 638 N N . HIS A 1 83 ? 4.452 7.584 -22.407 1.00 38.88 83 HIS A N 1
ATOM 639 C CA . HIS A 1 83 ? 5.433 8.147 -23.329 1.00 38.88 83 HIS A CA 1
ATOM 640 C C . HIS A 1 83 ? 6.760 8.457 -22.630 1.00 38.88 83 HIS A C 1
ATOM 642 O O . HIS A 1 83 ? 6.865 9.342 -21.789 1.00 38.88 83 HIS A O 1
ATOM 648 N N . SER A 1 84 ? 7.776 7.716 -23.085 1.00 41.91 84 SER A N 1
ATOM 649 C CA . SER A 1 84 ? 9.216 8.007 -23.082 1.00 41.91 84 SER A CA 1
ATOM 650 C C . SER A 1 84 ? 9.950 8.181 -21.747 1.00 41.91 84 SER A C 1
ATOM 652 O O . SER A 1 84 ? 9.820 9.168 -21.037 1.00 41.91 84 SER A O 1
ATOM 654 N N . LEU A 1 85 ? 10.882 7.248 -21.526 1.00 51.72 85 LEU A N 1
ATOM 655 C CA . LEU A 1 85 ? 12.065 7.389 -20.681 1.00 51.72 85 LEU A CA 1
ATOM 656 C C . LEU A 1 85 ? 12.807 8.693 -21.024 1.00 51.72 85 LEU A C 1
ATOM 658 O O . LEU A 1 85 ? 13.607 8.724 -21.960 1.00 51.72 85 LEU A O 1
ATOM 662 N N . GLN A 1 86 ? 12.570 9.764 -20.274 1.00 44.75 86 GLN A N 1
ATOM 663 C CA . GLN A 1 86 ? 13.417 10.950 -20.307 1.00 44.75 86 GLN A CA 1
ATOM 664 C C . GLN A 1 86 ? 13.940 11.275 -18.913 1.00 44.75 86 GLN A C 1
ATOM 666 O O . GLN A 1 86 ? 13.277 11.096 -17.890 1.00 44.75 86 GLN A O 1
ATOM 671 N N . ALA A 1 87 ? 15.209 11.681 -18.896 1.00 44.62 87 ALA A N 1
ATOM 672 C CA . ALA A 1 87 ? 15.995 12.045 -17.731 1.00 44.62 87 ALA A CA 1
ATOM 673 C C . ALA A 1 87 ? 15.421 13.312 -17.069 1.00 44.62 87 ALA A C 1
ATOM 675 O O . ALA A 1 87 ? 15.943 14.408 -17.221 1.00 44.62 87 ALA A O 1
ATOM 676 N N . GLY A 1 88 ? 14.302 13.140 -16.370 1.00 49.84 88 GLY A N 1
ATOM 677 C CA . GLY A 1 88 ? 13.572 14.168 -15.6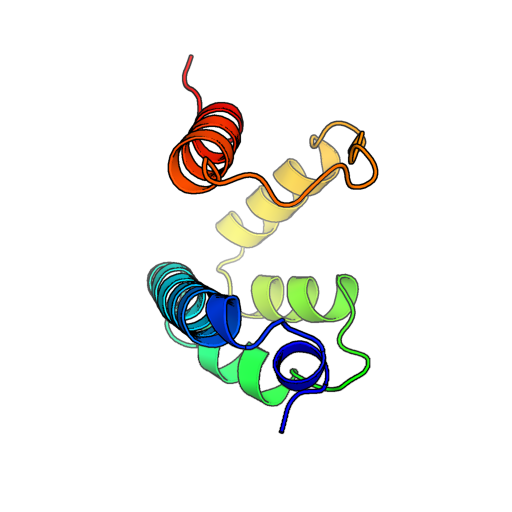23 1.00 49.84 88 GLY A CA 1
ATOM 678 C C . GLY A 1 88 ? 12.581 13.583 -14.605 1.00 49.84 88 GLY A C 1
ATOM 679 O O . GLY A 1 88 ? 11.859 14.319 -13.940 1.00 49.84 88 GLY A O 1
ATOM 680 N N . ALA A 1 89 ? 12.577 12.255 -14.434 1.00 55.28 89 ALA A N 1
ATOM 681 C CA . ALA A 1 89 ? 11.579 11.506 -13.667 1.00 55.28 89 ALA A CA 1
ATOM 682 C C . ALA A 1 89 ? 11.450 11.907 -12.183 1.00 55.28 89 ALA A C 1
ATOM 684 O O . ALA A 1 89 ? 10.418 11.632 -11.568 1.00 55.28 89 ALA A O 1
ATOM 685 N N . GLU A 1 90 ? 12.473 12.527 -11.585 1.00 55.66 90 GLU A N 1
ATOM 686 C CA . GLU A 1 90 ? 12.383 13.023 -10.205 1.00 55.66 90 GLU A CA 1
ATOM 687 C C . GLU A 1 90 ? 11.413 14.198 -10.081 1.00 55.66 90 GLU A C 1
ATOM 689 O O . GLU A 1 90 ? 10.661 14.258 -9.107 1.00 55.66 90 GLU A O 1
ATOM 694 N N . ASP A 1 91 ? 11.399 15.095 -11.070 1.00 60.66 91 ASP A N 1
ATOM 695 C CA . ASP A 1 91 ? 10.540 16.277 -11.055 1.00 60.66 91 ASP A CA 1
ATOM 696 C C . ASP A 1 91 ? 9.111 15.915 -11.472 1.00 60.66 91 ASP A C 1
ATOM 698 O O . ASP A 1 91 ? 8.157 16.364 -10.844 1.00 60.66 91 ASP A O 1
ATOM 702 N N . GLU A 1 92 ? 8.948 14.997 -12.430 1.00 64.94 92 GLU A N 1
ATOM 703 C CA . GLU A 1 92 ? 7.631 14.498 -12.852 1.00 64.94 92 GLU A CA 1
ATOM 704 C C . GLU A 1 92 ? 6.938 13.676 -11.758 1.00 64.94 92 GLU A C 1
ATOM 706 O O . GLU A 1 92 ? 5.792 13.953 -11.408 1.00 64.94 92 GLU A O 1
ATOM 711 N N . THR A 1 93 ? 7.633 12.715 -11.135 1.00 69.69 93 THR A N 1
ATOM 712 C CA . THR A 1 93 ? 7.043 11.897 -10.055 1.00 69.69 93 THR A CA 1
ATOM 713 C C . THR A 1 93 ? 6.707 12.759 -8.836 1.00 69.69 93 THR A C 1
ATOM 715 O O . THR A 1 93 ? 5.657 12.589 -8.213 1.00 69.69 93 THR A O 1
ATOM 718 N N . ARG A 1 94 ? 7.574 13.728 -8.501 1.00 69.69 94 ARG A N 1
ATOM 719 C CA . ARG A 1 94 ? 7.325 14.694 -7.423 1.00 69.69 94 ARG A CA 1
ATOM 720 C C . ARG A 1 94 ? 6.164 15.630 -7.768 1.00 69.69 94 ARG A C 1
ATOM 722 O O . ARG A 1 94 ? 5.368 15.923 -6.880 1.00 69.69 94 ARG A O 1
ATOM 729 N N . SER A 1 95 ? 6.048 16.084 -9.014 1.00 72.62 95 SER A N 1
ATOM 730 C CA . SER A 1 95 ? 4.945 16.931 -9.487 1.00 72.62 95 SER A CA 1
ATOM 731 C C . SER A 1 95 ? 3.602 16.195 -9.423 1.00 72.62 95 SER A C 1
ATOM 733 O O . SER A 1 95 ? 2.648 16.703 -8.835 1.00 72.62 95 SER A O 1
ATOM 735 N N . ASN A 1 96 ? 3.556 14.943 -9.885 1.00 70.44 96 ASN A N 1
ATOM 736 C CA . ASN A 1 96 ? 2.352 14.110 -9.842 1.00 70.44 96 ASN A CA 1
ATOM 737 C C . ASN A 1 96 ? 1.908 13.826 -8.398 1.00 70.44 96 ASN A C 1
ATOM 739 O O . ASN A 1 96 ? 0.732 13.975 -8.067 1.00 70.44 96 ASN A O 1
ATOM 743 N N . ALA A 1 97 ? 2.852 13.516 -7.499 1.00 70.19 97 ALA A N 1
ATOM 744 C CA . ALA A 1 97 ? 2.553 13.336 -6.077 1.00 70.19 97 ALA A CA 1
ATOM 745 C C . ALA A 1 97 ? 2.018 14.623 -5.423 1.00 70.19 97 ALA A C 1
ATOM 747 O O . ALA A 1 97 ? 1.135 14.566 -4.568 1.00 70.19 97 ALA A O 1
ATOM 748 N N . ARG A 1 98 ? 2.508 15.799 -5.836 1.00 72.50 98 ARG A N 1
ATOM 749 C CA . ARG A 1 98 ? 1.989 17.086 -5.346 1.00 72.50 98 ARG A CA 1
ATOM 750 C C . ARG A 1 98 ? 0.568 17.371 -5.820 1.00 72.50 98 ARG A C 1
ATOM 752 O O . ARG A 1 98 ? -0.146 18.029 -5.081 1.00 72.50 98 ARG A O 1
ATOM 759 N N . GLY A 1 99 ? 0.152 16.882 -6.987 1.00 66.06 99 GLY A N 1
ATOM 760 C CA . GLY A 1 99 ? -1.231 17.009 -7.462 1.00 66.06 99 GLY A CA 1
ATOM 761 C C . GLY A 1 99 ? -2.224 16.157 -6.664 1.00 66.06 99 GLY A C 1
ATOM 762 O O . GLY A 1 99 ? -3.338 16.597 -6.407 1.00 66.06 99 GLY A O 1
ATOM 763 N N . ILE A 1 100 ? -1.797 14.975 -6.208 1.00 67.62 100 ILE A N 1
ATOM 764 C CA . ILE A 1 100 ? -2.633 14.040 -5.431 1.00 67.62 100 ILE A CA 1
ATOM 765 C C . ILE A 1 100 ? -2.852 14.532 -3.990 1.00 67.62 100 ILE A C 1
ATOM 767 O O . ILE A 1 100 ? -3.932 14.361 -3.432 1.00 67.62 100 ILE A O 1
ATOM 771 N N . PHE A 1 101 ? -1.839 15.167 -3.389 1.00 64.12 101 PHE A N 1
ATOM 772 C CA . PHE A 1 101 ? -1.892 15.695 -2.016 1.00 64.12 101 PHE A CA 1
ATOM 773 C C . PHE A 1 101 ? -1.976 17.234 -1.956 1.00 64.12 101 PHE A C 1
ATOM 775 O O . PHE A 1 101 ? -1.792 17.830 -0.893 1.00 64.12 101 PHE A O 1
ATOM 782 N N . GLY A 1 102 ? -2.218 17.879 -3.102 1.00 52.06 102 GLY A N 1
ATOM 783 C CA . GLY A 1 102 ? -2.230 19.328 -3.289 1.00 52.06 102 GLY A CA 1
ATOM 784 C C . GLY A 1 102 ? -3.450 19.984 -2.656 1.00 52.06 102 GLY A C 1
ATOM 785 O O . GLY A 1 102 ? -4.585 19.741 -3.046 1.00 52.06 102 GLY A O 1
ATOM 786 N N . THR A 1 103 ? -3.167 20.806 -1.655 1.00 53.19 103 THR A N 1
ATOM 787 C CA . THR A 1 103 ? -4.044 21.479 -0.695 1.00 53.19 103 THR A CA 1
ATOM 788 C C . THR A 1 103 ? -4.993 22.541 -1.267 1.00 53.19 103 THR A C 1
ATOM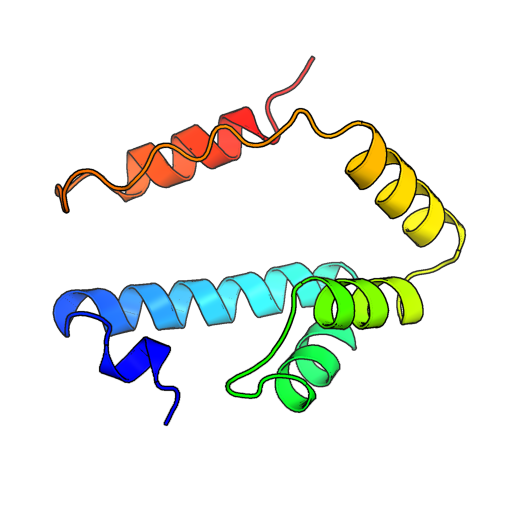 790 O O . THR A 1 103 ? -4.635 23.271 -2.185 1.00 53.19 103 THR A O 1
ATOM 793 N N . LYS A 1 104 ? -6.159 22.612 -0.606 1.00 45.22 104 LYS A N 1
ATOM 794 C CA . LYS A 1 104 ? -7.078 23.744 -0.363 1.00 45.22 104 LYS A CA 1
ATOM 795 C C . LYS A 1 104 ? -6.541 25.154 -0.628 1.00 45.22 104 LYS A C 1
ATOM 797 O O . LYS A 1 104 ? -5.406 25.432 -0.182 1.00 45.22 104 LYS A O 1
#

Radius of gyration: 15.9 Å; chains: 1; bounding box: 36×37×36 Å

Organism: NCBI:txid252393